Protein AF-A0AAU0MUZ3-F1 (afdb_monomer)

Mean predicted aligned error: 5.18 Å

Foldseek 3Di:
DDDLFDDDDDDDDDDDDDDDDPVVVVVLQVVQVVVCVVPVDGDHSVVCVVRVVVSVCVPDPVNVVVVVVVVVVVVD

Radius of gyration: 15.45 Å; Cα contacts (8 Å, |Δi|>4): 32; chains: 1; bounding box: 42×28×33 Å

Sequence (76 aa):
MTLRLGQLPDRTPVRMSLSVDPELASALSDYAEIYRQTYGHEEKPETLIPAMLESFLGGDAGFKRARRALHASKGD

pLDDT: mean 90.5, std 9.92, range [46.53, 98.12]

Secondary structure (DSSP, 8-state):
---SSPPPPP--PPP------HHHHHHHHHHHHHHHHHHS----HHHHHHHHHHHHHHH-HHHHHHHHHHHHTT--

Solvent-accessible surface area (backbone atoms only — not comparable to full-atom values): 4946 Å² total; per-residue (Å²): 136,84,73,92,70,75,89,83,78,95,76,90,81,82,92,79,89,83,88,75,56,70,69,58,54,50,53,38,49,53,49,25,52,52,45,20,73,73,70,76,48,85,53,57,44,82,72,48,47,62,57,52,50,49,52,49,58,72,65,34,66,65,57,52,53,52,54,52,52,60,56,58,72,70,75,120

Structure (mmCIF, N/CA/C/O backbone):
data_AF-A0AAU0MUZ3-F1
#
_entry.id   AF-A0AAU0MUZ3-F1
#
loop_
_atom_site.group_PDB
_atom_site.id
_atom_site.type_symbol
_atom_site.label_atom_id
_atom_site.label_alt_id
_atom_site.label_comp_id
_atom_site.label_asym_id
_atom_site.label_entity_id
_atom_site.label_seq_id
_atom_site.pdbx_PDB_ins_code
_atom_site.Cartn_x
_atom_site.Cartn_y
_atom_site.Cartn_z
_atom_site.occupancy
_atom_site.B_iso_or_equiv
_atom_site.auth_seq_id
_atom_site.auth_comp_id
_atom_site.auth_asym_id
_atom_site.auth_atom_id
_atom_site.pdbx_PDB_model_num
ATOM 1 N N . MET A 1 1 ? -17.072 7.352 -1.933 1.00 57.31 1 MET A N 1
ATOM 2 C CA . MET A 1 1 ? -15.694 7.390 -2.472 1.00 57.31 1 MET A CA 1
ATOM 3 C C . MET A 1 1 ? -15.281 5.963 -2.797 1.00 57.31 1 MET A C 1
ATOM 5 O O . MET A 1 1 ? -15.610 5.087 -2.014 1.00 57.31 1 MET A O 1
ATOM 9 N N . THR A 1 2 ? -14.634 5.705 -3.934 1.00 78.00 2 THR A N 1
ATOM 10 C CA . THR A 1 2 ? -14.187 4.353 -4.324 1.00 78.00 2 THR A CA 1
ATOM 11 C C . THR A 1 2 ? -12.718 4.155 -3.965 1.00 78.00 2 THR A C 1
ATOM 13 O O . THR A 1 2 ? -11.876 4.937 -4.416 1.00 78.00 2 THR A O 1
ATOM 16 N N . LEU A 1 3 ? -12.400 3.120 -3.183 1.00 85.31 3 LEU A N 1
ATOM 17 C CA . LEU A 1 3 ? -11.015 2.744 -2.900 1.00 85.31 3 LEU A CA 1
ATOM 18 C C . LEU A 1 3 ? -10.324 2.210 -4.161 1.00 85.31 3 LEU A C 1
ATOM 20 O O . LEU A 1 3 ? -10.942 1.586 -5.021 1.00 85.31 3 LEU A O 1
ATOM 24 N N . ARG A 1 4 ? -9.018 2.481 -4.273 1.00 85.38 4 ARG A N 1
ATOM 25 C CA . ARG A 1 4 ? -8.164 1.935 -5.344 1.00 85.38 4 ARG A CA 1
ATOM 26 C C . ARG A 1 4 ? -7.894 0.439 -5.166 1.00 85.38 4 ARG A C 1
ATOM 28 O O . ARG A 1 4 ? -7.583 -0.230 -6.145 1.00 85.38 4 ARG A O 1
ATOM 35 N N . LEU A 1 5 ? -7.984 -0.049 -3.932 1.00 87.94 5 LEU A N 1
ATOM 36 C CA . LEU A 1 5 ? -7.772 -1.439 -3.562 1.00 87.94 5 LEU A CA 1
ATOM 37 C C . LEU A 1 5 ? -9.114 -2.183 -3.553 1.00 87.94 5 LEU A C 1
ATOM 39 O O . LEU A 1 5 ? -10.058 -1.715 -2.925 1.00 87.94 5 LEU A O 1
ATOM 43 N N . GLY A 1 6 ? -9.190 -3.324 -4.241 1.00 84.06 6 GLY A N 1
ATOM 44 C CA . GLY A 1 6 ? -10.325 -4.249 -4.144 1.00 84.06 6 GLY A CA 1
ATOM 45 C C . GLY A 1 6 ? -10.182 -5.224 -2.970 1.00 84.06 6 GLY A C 1
ATOM 46 O O . GLY A 1 6 ? -9.128 -5.287 -2.343 1.00 84.06 6 GLY A O 1
ATOM 47 N N . GLN A 1 7 ? -11.229 -6.005 -2.691 1.00 85.19 7 GLN A N 1
ATOM 48 C CA . GLN A 1 7 ? -11.200 -7.012 -1.625 1.00 85.19 7 GLN A CA 1
ATOM 49 C C . GLN A 1 7 ? -10.076 -8.036 -1.847 1.00 85.19 7 GLN A C 1
ATOM 51 O O . GLN A 1 7 ? -9.839 -8.485 -2.973 1.00 85.19 7 GLN A O 1
ATOM 56 N N . LEU A 1 8 ? -9.375 -8.386 -0.767 1.00 84.38 8 LEU A N 1
ATOM 57 C CA . LEU A 1 8 ? -8.168 -9.205 -0.838 1.00 84.38 8 LEU A CA 1
ATOM 58 C C . LEU A 1 8 ? -8.477 -10.692 -1.083 1.00 84.38 8 LEU A C 1
ATOM 60 O O . LEU A 1 8 ? -9.339 -11.250 -0.405 1.00 84.38 8 LEU A O 1
ATOM 64 N N . PRO A 1 9 ? -7.763 -11.355 -2.012 1.00 81.75 9 PRO A N 1
ATOM 65 C CA . PRO A 1 9 ? -7.786 -12.807 -2.148 1.00 81.75 9 PRO A CA 1
ATOM 66 C C . PRO A 1 9 ? -6.834 -13.480 -1.144 1.00 81.75 9 PRO A C 1
ATOM 68 O O . PRO A 1 9 ? -5.865 -12.872 -0.691 1.00 81.75 9 PRO A O 1
ATOM 71 N N . ASP A 1 10 ? -7.055 -14.765 -0.868 1.00 76.75 10 ASP A N 1
ATOM 72 C CA . ASP A 1 10 ? -6.176 -15.572 -0.010 1.00 76.75 10 ASP A CA 1
ATOM 73 C C . ASP A 1 10 ? -4.840 -15.915 -0.706 1.00 76.75 10 ASP A C 1
ATOM 75 O O . ASP A 1 10 ? -4.819 -16.261 -1.895 1.00 76.75 10 ASP A O 1
ATOM 79 N N . ARG A 1 11 ? -3.712 -15.780 0.009 1.00 79.88 11 ARG A N 1
ATOM 80 C CA . ARG A 1 11 ? -2.335 -15.956 -0.501 1.00 79.88 11 ARG A CA 1
ATOM 81 C C . ARG A 1 11 ? -1.358 -16.361 0.606 1.00 79.88 11 ARG A C 1
ATOM 83 O O . ARG A 1 11 ? -1.485 -15.919 1.740 1.00 79.88 11 ARG A O 1
ATOM 90 N N . THR A 1 12 ? -0.308 -17.117 0.262 1.00 81.75 12 THR A N 1
ATOM 91 C CA . THR A 1 12 ? 0.789 -17.458 1.191 1.00 81.75 12 THR A CA 1
ATOM 92 C C . THR A 1 12 ? 1.792 -16.298 1.322 1.00 81.75 12 THR A C 1
ATOM 94 O O . THR A 1 12 ? 2.463 -15.975 0.339 1.00 81.75 12 THR A O 1
ATOM 97 N N . PRO A 1 13 ? 1.943 -15.671 2.505 1.00 79.31 13 PRO A N 1
ATOM 98 C CA . PRO A 1 13 ? 2.793 -14.495 2.663 1.00 79.31 13 PRO A CA 1
ATOM 99 C C . PRO A 1 13 ? 4.257 -14.853 2.962 1.00 79.31 13 PRO A C 1
ATOM 101 O O . PRO A 1 13 ? 4.553 -15.801 3.691 1.00 79.31 13 PRO A O 1
ATOM 104 N N . VAL A 1 14 ? 5.185 -14.025 2.474 1.00 87.06 14 VAL A N 1
ATOM 105 C CA . VAL A 1 14 ? 6.576 -13.985 2.954 1.00 87.06 14 VAL A CA 1
ATOM 106 C C . VAL A 1 14 ? 6.681 -12.881 4.003 1.00 87.06 14 VAL A C 1
ATOM 108 O O . VAL A 1 14 ? 6.336 -11.733 3.728 1.00 87.06 14 VAL A O 1
ATOM 111 N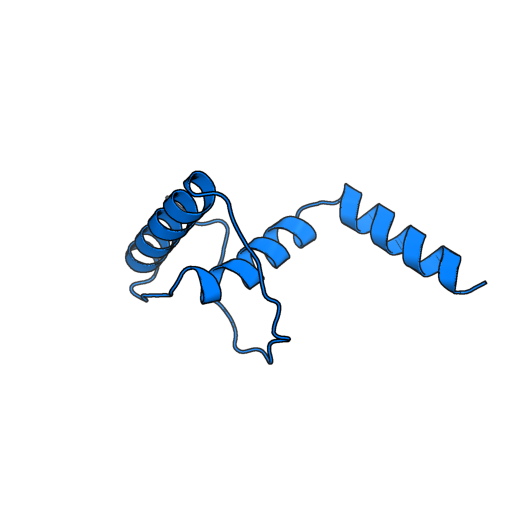 N . ARG A 1 15 ? 7.142 -13.211 5.217 1.00 86.19 15 ARG A N 1
ATOM 112 C CA . ARG A 1 15 ? 7.222 -12.241 6.32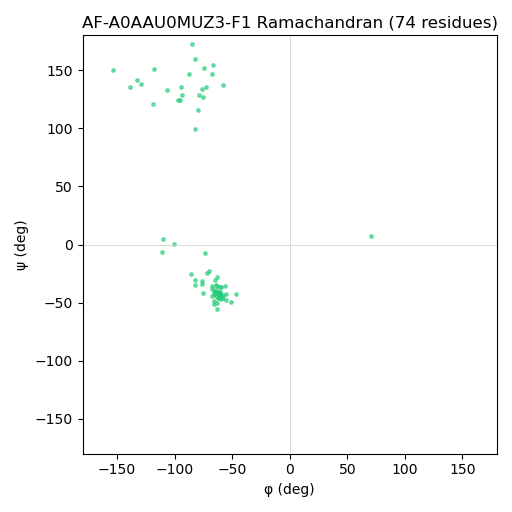0 1.00 86.19 15 ARG A CA 1
ATOM 113 C C . ARG A 1 15 ? 8.394 -11.276 6.115 1.00 86.19 15 ARG A C 1
ATOM 115 O O . ARG A 1 15 ? 9.535 -11.709 5.979 1.00 86.19 15 ARG A O 1
ATOM 122 N N . MET A 1 16 ? 8.106 -9.979 6.169 1.00 87.88 16 MET A N 1
ATOM 123 C CA . MET A 1 16 ? 9.086 -8.892 6.175 1.00 87.88 16 MET A CA 1
ATOM 124 C C . MET A 1 16 ? 8.775 -7.943 7.339 1.00 87.88 16 MET A C 1
ATOM 126 O O . MET A 1 16 ? 7.606 -7.652 7.584 1.00 87.88 16 MET A O 1
ATOM 130 N N . SER A 1 17 ? 9.803 -7.473 8.051 1.00 90.88 17 SER A N 1
ATOM 131 C CA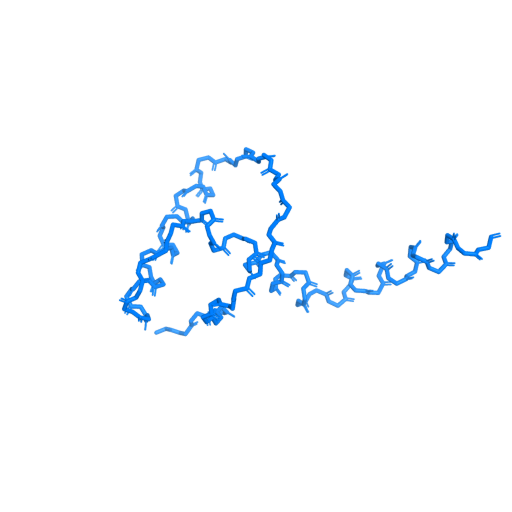 . SER A 1 17 ? 9.662 -6.435 9.083 1.00 90.88 17 SER A CA 1
ATOM 132 C C . SER A 1 17 ? 9.947 -5.060 8.482 1.00 90.88 17 SER A C 1
ATOM 134 O O . SER A 1 17 ? 10.913 -4.897 7.740 1.00 90.88 17 SER A O 1
ATOM 136 N N . LEU A 1 18 ? 9.108 -4.082 8.813 1.00 89.12 18 LEU A N 1
ATOM 137 C CA . LEU A 1 18 ? 9.073 -2.742 8.231 1.00 89.12 18 LEU A CA 1
ATOM 138 C C . LEU A 1 18 ? 8.849 -1.732 9.362 1.00 89.12 18 LEU A C 1
ATOM 14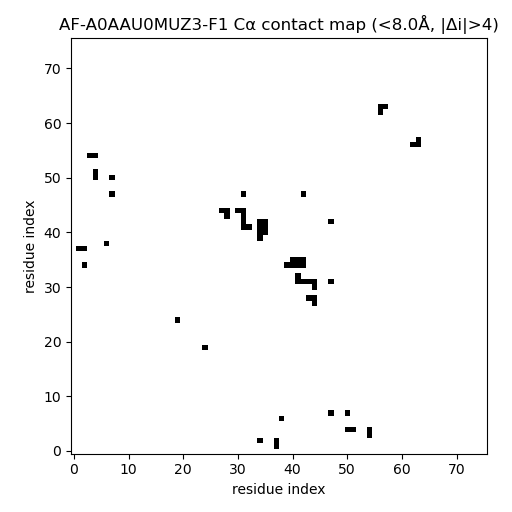0 O O . LEU A 1 18 ? 7.973 -1.942 10.198 1.00 89.12 18 LEU A O 1
ATOM 144 N N . SER A 1 19 ? 9.605 -0.636 9.355 1.00 95.19 19 SER A N 1
ATOM 145 C CA . SER A 1 19 ? 9.330 0.545 10.178 1.00 95.19 19 SER A CA 1
ATOM 146 C C . SER A 1 19 ? 8.791 1.658 9.287 1.00 95.19 19 SER A C 1
ATOM 148 O O . SER A 1 19 ? 9.361 1.925 8.230 1.00 95.19 19 SER A O 1
ATOM 150 N N . VAL A 1 20 ? 7.709 2.305 9.714 1.00 95.06 20 VAL A N 1
ATOM 151 C CA . VAL A 1 20 ? 7.109 3.460 9.033 1.00 95.06 20 VAL A CA 1
ATOM 152 C C . VAL A 1 20 ? 7.147 4.679 9.942 1.00 95.06 20 VAL A C 1
ATOM 154 O O . VAL A 1 20 ? 7.092 4.543 11.166 1.00 95.06 20 VAL A O 1
ATOM 157 N N . ASP A 1 21 ? 7.208 5.864 9.344 1.00 98.12 21 ASP A N 1
ATOM 158 C CA . ASP A 1 21 ? 7.076 7.112 10.088 1.00 98.12 21 ASP A CA 1
ATOM 159 C C . ASP A 1 21 ? 5.658 7.264 10.678 1.00 98.12 21 ASP A C 1
ATOM 161 O O . ASP A 1 21 ? 4.694 6.723 10.119 1.00 98.12 21 ASP A O 1
ATOM 165 N N . PRO A 1 22 ? 5.490 8.026 11.778 1.00 97.94 22 PRO A N 1
ATOM 166 C CA . PRO A 1 22 ? 4.197 8.182 12.449 1.00 97.94 22 PRO A CA 1
ATOM 167 C C . PRO A 1 22 ? 3.073 8.700 11.542 1.00 97.94 22 PRO A C 1
ATOM 169 O O . PRO A 1 22 ? 1.927 8.275 11.675 1.00 97.94 22 PRO A O 1
ATOM 172 N N . GLU A 1 23 ? 3.395 9.588 10.599 1.00 98.12 23 GLU A N 1
ATOM 173 C CA . GLU A 1 23 ? 2.421 10.133 9.647 1.00 98.12 23 GLU A CA 1
ATOM 174 C C . GLU A 1 23 ? 1.855 9.037 8.735 1.00 98.12 23 GLU A C 1
ATOM 176 O O . GLU A 1 23 ? 0.639 8.931 8.562 1.00 98.12 23 GLU A O 1
ATOM 181 N N . LEU A 1 24 ? 2.720 8.154 8.223 1.00 97.62 24 LEU A N 1
ATOM 182 C CA . LEU A 1 24 ? 2.288 7.023 7.408 1.00 97.62 24 LEU A CA 1
ATOM 183 C C . LEU A 1 24 ? 1.490 6.011 8.242 1.00 97.62 24 LEU A C 1
ATOM 185 O O . LEU A 1 24 ? 0.490 5.487 7.758 1.00 97.62 24 LEU A O 1
ATOM 189 N N . ALA A 1 25 ? 1.871 5.770 9.500 1.00 97.25 25 ALA A N 1
ATOM 190 C CA . ALA A 1 25 ? 1.103 4.907 10.401 1.00 97.25 25 ALA A CA 1
ATOM 191 C C . ALA A 1 25 ? -0.329 5.431 10.636 1.00 97.25 25 ALA A C 1
ATOM 193 O O . ALA A 1 25 ? -1.287 4.653 10.602 1.00 97.25 25 ALA A O 1
ATOM 194 N N . SER A 1 26 ? -0.489 6.748 10.817 1.00 98.00 26 SER A N 1
ATOM 195 C CA . SER A 1 26 ? -1.807 7.384 10.936 1.00 98.00 26 SER A CA 1
ATOM 196 C C . SER A 1 26 ? -2.624 7.218 9.655 1.00 98.00 26 SER A C 1
ATOM 198 O O . SER A 1 26 ? -3.744 6.719 9.704 1.00 98.00 26 SER A O 1
ATOM 200 N N . ALA A 1 27 ? -2.041 7.540 8.497 1.00 98.12 27 ALA A N 1
ATOM 201 C CA . ALA A 1 27 ? -2.728 7.429 7.211 1.00 98.12 27 ALA A CA 1
ATOM 202 C C . ALA A 1 27 ? -3.166 5.987 6.892 1.00 98.12 27 ALA A C 1
ATOM 204 O O . ALA A 1 27 ? -4.237 5.760 6.328 1.00 98.12 27 ALA A O 1
ATOM 205 N N . LEU A 1 28 ? -2.355 4.995 7.268 1.00 97.56 28 LEU A N 1
ATOM 206 C CA . LEU A 1 28 ? -2.692 3.580 7.122 1.00 97.56 28 LEU A CA 1
ATOM 207 C C . LEU A 1 28 ? -3.853 3.158 8.035 1.00 97.56 28 LEU A C 1
ATOM 209 O O . LEU A 1 28 ? -4.682 2.343 7.628 1.00 97.56 28 LEU A O 1
ATOM 213 N N . SER A 1 29 ? -3.931 3.729 9.239 1.00 97.12 29 SER A N 1
ATOM 214 C CA . SER A 1 29 ? -5.040 3.500 10.172 1.00 97.12 29 SER A CA 1
ATOM 215 C C . SER A 1 29 ? -6.345 4.090 9.634 1.00 97.12 29 SER A C 1
ATOM 217 O O . SER A 1 29 ? -7.367 3.405 9.609 1.00 97.12 29 SER A O 1
ATOM 219 N N . ASP A 1 30 ? -6.296 5.314 9.102 1.00 97.75 30 ASP A N 1
ATOM 220 C CA . ASP A 1 30 ? -7.449 5.950 8.454 1.00 97.75 30 ASP A CA 1
ATOM 221 C C . ASP A 1 30 ? -7.920 5.143 7.237 1.00 97.75 30 ASP A C 1
ATOM 223 O O . ASP A 1 30 ? -9.119 4.945 7.027 1.00 97.75 30 ASP A O 1
ATOM 227 N N . TYR A 1 31 ? -6.982 4.618 6.443 1.00 97.38 31 TYR A N 1
ATOM 228 C CA . TYR A 1 31 ? -7.315 3.777 5.296 1.00 97.38 31 TYR A CA 1
ATOM 229 C C . TYR A 1 31 ? -8.050 2.500 5.714 1.00 97.38 31 TYR A C 1
ATOM 231 O O . TYR A 1 31 ? -9.031 2.126 5.070 1.00 97.38 31 TYR A O 1
ATOM 239 N N . ALA A 1 32 ? -7.593 1.830 6.775 1.00 97.00 32 ALA A N 1
ATOM 240 C CA . ALA A 1 32 ? -8.238 0.629 7.301 1.00 97.00 32 ALA A CA 1
ATOM 241 C C . ALA A 1 32 ? -9.685 0.905 7.744 1.00 97.00 32 ALA A C 1
ATOM 243 O O . ALA A 1 32 ? -10.596 0.140 7.419 1.00 97.00 32 ALA A O 1
ATOM 244 N N . GLU A 1 33 ? -9.923 2.045 8.392 1.00 97.44 33 GLU A N 1
ATOM 245 C CA . GLU A 1 33 ? -11.268 2.463 8.786 1.00 97.44 33 GLU A CA 1
ATOM 246 C C . GLU A 1 33 ? -12.163 2.748 7.567 1.00 97.44 33 GLU A C 1
ATOM 248 O O . GLU A 1 33 ? -13.303 2.283 7.502 1.00 97.44 33 GLU A O 1
ATOM 253 N N . ILE A 1 34 ? -11.644 3.430 6.541 1.00 97.25 34 ILE A N 1
ATOM 254 C CA . ILE A 1 34 ? -12.386 3.660 5.290 1.00 97.25 34 ILE A CA 1
ATOM 255 C C . ILE A 1 34 ? -12.676 2.333 4.572 1.00 97.25 34 ILE A C 1
ATOM 257 O O . ILE A 1 34 ? -13.769 2.152 4.028 1.00 97.25 34 ILE A O 1
ATOM 261 N N . TYR A 1 35 ? -11.731 1.391 4.571 1.00 96.69 35 TYR A N 1
ATOM 262 C CA . TYR A 1 35 ? -11.918 0.054 4.005 1.00 96.69 35 TYR A CA 1
ATOM 263 C C . TYR A 1 35 ? -13.060 -0.686 4.704 1.00 96.69 35 TYR A C 1
ATOM 265 O O . TYR A 1 35 ? -13.975 -1.172 4.032 1.00 96.69 35 TYR A O 1
ATOM 273 N N . ARG A 1 36 ? -13.078 -0.671 6.041 1.00 96.12 36 ARG A N 1
ATOM 274 C CA . ARG A 1 36 ? -14.165 -1.233 6.850 1.00 96.12 36 ARG A CA 1
ATOM 275 C C . ARG A 1 36 ? -15.511 -0.606 6.519 1.00 96.12 36 ARG A C 1
ATOM 277 O O . ARG A 1 36 ? -16.480 -1.330 6.316 1.00 96.12 36 ARG A O 1
ATOM 284 N N . GLN A 1 37 ? -15.585 0.719 6.419 1.00 96.31 37 GLN A N 1
ATOM 285 C CA . GLN A 1 37 ? -16.821 1.412 6.041 1.00 96.31 37 GLN A CA 1
ATOM 286 C C . GLN A 1 37 ? -17.274 1.071 4.614 1.00 96.31 37 GLN A C 1
ATOM 288 O O . GLN A 1 37 ? -18.471 0.986 4.351 1.00 96.31 37 GLN A O 1
ATOM 293 N N . THR A 1 38 ? -16.327 0.870 3.695 1.00 95.88 38 THR A N 1
ATOM 294 C CA . THR A 1 38 ? -16.609 0.604 2.276 1.00 95.88 38 THR A CA 1
ATOM 295 C C . THR A 1 38 ? -17.095 -0.824 2.042 1.00 95.88 38 THR A C 1
ATOM 297 O O . THR A 1 38 ? -18.017 -1.033 1.257 1.00 95.88 38 THR A O 1
ATOM 300 N N . TYR A 1 39 ? -16.481 -1.804 2.707 1.00 95.38 39 TYR A N 1
ATOM 301 C CA . TYR A 1 39 ? -16.726 -3.226 2.450 1.00 95.38 39 TYR A CA 1
ATOM 302 C C . TYR A 1 39 ? -17.452 -3.949 3.588 1.00 95.38 39 TYR A C 1
ATOM 304 O O . TYR A 1 39 ? -17.809 -5.110 3.430 1.00 95.38 39 TYR A O 1
ATOM 312 N N . GLY A 1 40 ? -17.673 -3.299 4.732 1.00 93.50 40 GLY A N 1
ATOM 313 C CA . GLY A 1 40 ? -18.251 -3.929 5.924 1.00 93.50 40 GLY A CA 1
ATOM 314 C C . GLY A 1 40 ? -17.312 -4.920 6.621 1.00 93.50 40 GLY A C 1
ATOM 315 O O . GLY A 1 40 ? -17.736 -5.606 7.547 1.00 93.50 40 GLY A O 1
ATOM 316 N N . HIS A 1 41 ? -16.049 -4.993 6.192 1.00 90.88 41 HIS A N 1
ATOM 317 C CA . HIS A 1 41 ? -15.040 -5.919 6.698 1.00 90.88 41 HIS A CA 1
ATOM 318 C C . HIS A 1 41 ? -13.870 -5.155 7.303 1.00 90.88 41 HIS A C 1
ATOM 320 O O . HIS A 1 41 ? -13.220 -4.363 6.623 1.00 90.88 41 HIS A O 1
ATOM 326 N N . GLU A 1 42 ? -13.611 -5.393 8.585 1.00 92.50 42 GLU A N 1
ATOM 327 C CA . GLU A 1 42 ? -12.467 -4.816 9.279 1.00 92.50 42 GLU A CA 1
ATOM 328 C C . GLU A 1 42 ? -11.197 -5.584 8.927 1.00 92.50 42 GLU A C 1
ATOM 330 O O . GLU A 1 42 ? -11.145 -6.806 9.047 1.00 92.50 42 GLU A O 1
ATOM 335 N N . GLU A 1 43 ? -10.174 -4.847 8.515 1.00 94.06 43 GLU A N 1
ATOM 336 C CA . GLU A 1 43 ? -8.843 -5.373 8.259 1.00 94.06 43 GLU A CA 1
ATOM 337 C C . GLU A 1 43 ? -7.825 -4.472 8.932 1.00 94.06 43 GLU A C 1
ATOM 339 O O . GLU A 1 43 ? -7.967 -3.248 8.932 1.00 94.06 43 GLU A O 1
ATOM 344 N N . LYS A 1 44 ? -6.775 -5.071 9.491 1.00 93.75 44 LYS A N 1
ATOM 345 C CA . LYS A 1 44 ? -5.682 -4.282 10.051 1.00 93.75 44 LYS A CA 1
ATOM 346 C C . LYS A 1 44 ? -4.822 -3.696 8.928 1.00 93.75 44 LYS A C 1
ATOM 348 O O . LYS A 1 44 ? -4.697 -4.329 7.872 1.00 93.75 44 LYS A O 1
ATOM 353 N N . PRO A 1 45 ? -4.165 -2.544 9.149 1.00 94.50 45 PRO A N 1
ATOM 354 C CA . PRO A 1 45 ? -3.226 -1.978 8.188 1.00 94.50 45 PRO A CA 1
ATOM 355 C C . PRO A 1 45 ? -2.230 -2.991 7.616 1.00 94.50 45 PRO A C 1
ATOM 357 O O . PRO A 1 45 ? -2.018 -3.031 6.408 1.00 94.50 45 PRO A O 1
ATOM 360 N N . GLU A 1 46 ? -1.669 -3.863 8.453 1.00 92.44 46 GLU A N 1
ATOM 361 C CA . GLU A 1 46 ? -0.670 -4.859 8.060 1.00 92.44 46 GLU A CA 1
ATOM 362 C C . GLU A 1 46 ? -1.207 -5.885 7.056 1.00 92.44 46 GLU A C 1
ATOM 364 O O . GLU A 1 46 ? -0.437 -6.391 6.239 1.00 92.44 46 GLU A O 1
ATOM 369 N N . THR A 1 47 ? -2.514 -6.165 7.074 1.00 92.31 47 THR A N 1
ATOM 370 C CA . THR A 1 47 ? -3.162 -7.039 6.086 1.00 92.31 47 THR A CA 1
ATOM 371 C C . THR A 1 47 ? -3.354 -6.319 4.749 1.00 92.31 47 THR A C 1
ATOM 373 O O . THR A 1 47 ? -3.237 -6.930 3.687 1.00 92.31 47 THR A O 1
ATOM 376 N N . LEU A 1 48 ? -3.609 -5.008 4.779 1.00 94.44 48 LEU A N 1
ATOM 377 C CA . LEU A 1 48 ? -3.876 -4.201 3.585 1.00 94.44 48 LEU A CA 1
ATOM 378 C C . LEU A 1 48 ? -2.592 -3.756 2.865 1.00 94.44 48 LEU A C 1
ATOM 380 O O . LEU A 1 48 ? -2.573 -3.689 1.634 1.00 94.44 48 LEU A O 1
ATOM 384 N N . ILE A 1 49 ? -1.514 -3.475 3.609 1.00 94.69 49 ILE A N 1
ATOM 385 C CA . ILE A 1 49 ? -0.236 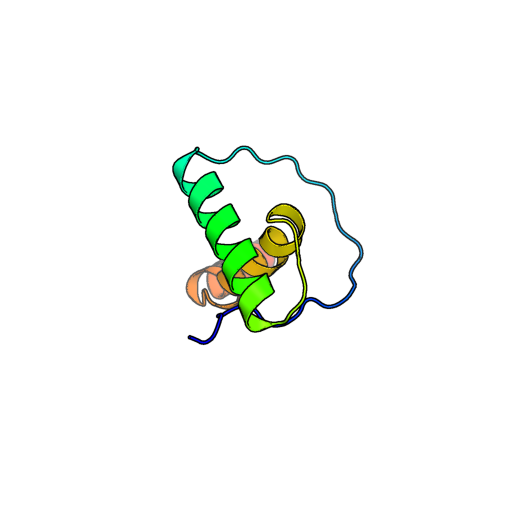-2.959 3.084 1.00 94.69 49 ILE A CA 1
ATOM 386 C C . ILE A 1 49 ? 0.303 -3.787 1.905 1.00 94.69 49 ILE A C 1
ATOM 388 O O . ILE A 1 49 ? 0.616 -3.179 0.878 1.00 94.69 49 ILE A O 1
ATOM 392 N N . PRO A 1 50 ? 0.393 -5.134 1.966 1.00 92.06 50 PRO A N 1
ATOM 393 C CA . PRO A 1 50 ? 0.899 -5.922 0.843 1.00 92.06 50 PRO A CA 1
ATOM 394 C C . PRO A 1 50 ? 0.131 -5.655 -0.453 1.00 92.06 50 PRO A C 1
ATOM 396 O O . PRO A 1 50 ? 0.729 -5.447 -1.507 1.00 92.06 50 PRO A O 1
ATOM 399 N N . ALA A 1 51 ? -1.194 -5.573 -0.373 1.00 93.06 51 ALA A N 1
ATOM 400 C CA . ALA A 1 51 ? -2.032 -5.368 -1.541 1.00 93.06 51 ALA A CA 1
ATOM 401 C C . ALA A 1 51 ? -2.016 -3.915 -2.047 1.00 93.06 51 ALA A C 1
ATOM 403 O O . ALA A 1 51 ? -2.099 -3.677 -3.258 1.00 93.06 51 ALA A O 1
ATOM 404 N N . MET A 1 52 ? -1.842 -2.936 -1.150 1.00 95.19 52 MET A N 1
ATOM 405 C CA . MET A 1 52 ? -1.557 -1.551 -1.540 1.00 95.19 52 MET A CA 1
ATOM 406 C C . MET A 1 52 ? -0.243 -1.462 -2.325 1.00 95.19 52 MET A C 1
ATOM 408 O O . MET A 1 52 ? -0.207 -0.837 -3.385 1.00 95.19 52 MET A O 1
ATOM 412 N N . LEU A 1 53 ? 0.817 -2.123 -1.845 1.00 94.69 53 LEU A N 1
ATOM 413 C CA . LEU A 1 53 ? 2.124 -2.152 -2.507 1.00 94.69 53 LEU A CA 1
ATOM 414 C C . LEU A 1 53 ? 2.057 -2.856 -3.863 1.00 94.69 53 LEU A C 1
ATOM 416 O O . LEU A 1 53 ? 2.611 -2.358 -4.841 1.00 94.69 53 LEU A O 1
ATOM 420 N N . GLU A 1 54 ? 1.340 -3.974 -3.959 1.00 92.75 54 GLU A N 1
ATOM 421 C CA . GLU A 1 54 ? 1.101 -4.641 -5.238 1.00 92.75 54 GLU A CA 1
ATOM 422 C C . GLU A 1 54 ? 0.361 -3.741 -6.229 1.00 92.75 54 GLU A C 1
ATOM 424 O O . GLU A 1 54 ? 0.749 -3.667 -7.395 1.00 92.75 54 GLU A O 1
ATOM 429 N N . SER A 1 55 ? -0.672 -3.031 -5.773 1.00 93.62 55 SER A N 1
ATOM 430 C CA . SER A 1 55 ? -1.432 -2.098 -6.609 1.00 93.62 55 SER A CA 1
ATOM 431 C C . SER A 1 55 ? -0.561 -0.930 -7.072 1.00 93.62 55 SER A C 1
ATOM 433 O O . SER A 1 55 ? -0.616 -0.544 -8.239 1.00 93.62 55 SER A O 1
ATOM 435 N N . PHE A 1 56 ? 0.288 -0.400 -6.189 1.00 95.00 56 PHE A N 1
ATOM 436 C CA . PHE A 1 56 ? 1.237 0.666 -6.503 1.00 95.00 56 PHE A CA 1
ATOM 437 C C . PHE A 1 56 ? 2.274 0.218 -7.546 1.00 95.00 56 PHE A C 1
ATOM 439 O O . PHE A 1 56 ? 2.362 0.805 -8.626 1.00 95.00 56 PHE A O 1
ATOM 446 N N . L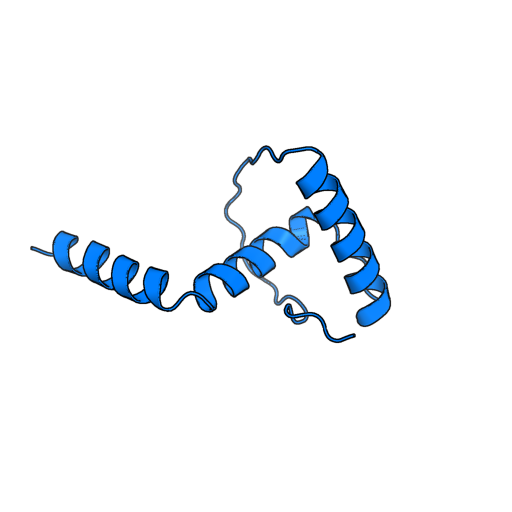EU A 1 57 ? 2.994 -0.878 -7.283 1.00 96.00 57 LEU A N 1
ATOM 447 C CA . LEU A 1 57 ? 3.995 -1.435 -8.203 1.00 96.00 57 LEU A CA 1
ATOM 448 C C . LEU A 1 57 ? 3.361 -1.900 -9.524 1.00 96.00 57 LEU A C 1
ATOM 450 O O . LEU A 1 57 ? 3.949 -1.784 -10.601 1.00 96.00 57 LEU A O 1
ATOM 454 N N . GLY A 1 58 ? 2.142 -2.430 -9.449 1.00 93.94 58 GLY A N 1
ATOM 455 C CA . GLY A 1 58 ? 1.321 -2.809 -10.588 1.00 93.94 58 GLY A CA 1
ATOM 456 C C . GLY A 1 58 ? 0.796 -1.613 -11.385 1.00 93.94 58 GLY A C 1
ATOM 457 O O . GLY A 1 58 ? 0.507 -1.771 -12.569 1.00 93.94 58 GLY A O 1
ATOM 458 N N . GLY A 1 59 ? 0.695 -0.423 -10.800 1.00 94.12 59 GLY A N 1
ATOM 459 C CA . GLY A 1 59 ? 0.315 0.811 -11.492 1.00 94.12 59 GLY A CA 1
ATOM 460 C C . GLY A 1 59 ? 1.491 1.527 -12.161 1.00 94.12 59 GLY A C 1
ATOM 461 O O . GLY A 1 59 ? 1.302 2.223 -13.157 1.00 94.12 59 GLY A O 1
ATOM 462 N N . ASP A 1 60 ? 2.712 1.322 -11.668 1.00 97.06 60 ASP A N 1
ATOM 463 C CA . ASP A 1 60 ? 3.901 2.024 -12.148 1.00 97.06 60 ASP A CA 1
ATOM 464 C C . ASP A 1 60 ? 4.488 1.384 -13.425 1.00 97.06 60 ASP A C 1
ATOM 466 O O . ASP A 1 60 ? 5.225 0.392 -13.414 1.00 97.06 60 ASP A O 1
ATOM 470 N N . ALA A 1 61 ? 4.170 1.977 -14.580 1.00 96.06 61 ALA A N 1
ATOM 471 C CA . ALA A 1 61 ? 4.706 1.548 -15.872 1.00 96.06 61 ALA A CA 1
ATOM 472 C C . ALA A 1 61 ? 6.230 1.737 -15.990 1.00 96.06 61 ALA A C 1
ATOM 474 O O . ALA A 1 61 ? 6.886 0.966 -16.698 1.00 96.06 61 ALA A O 1
ATOM 475 N N . GLY A 1 62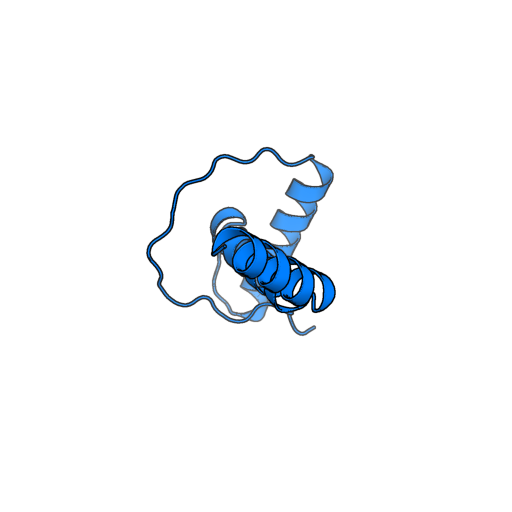 ? 6.793 2.746 -15.319 1.00 97.31 62 GLY A N 1
ATOM 476 C CA . GLY A 1 62 ? 8.233 2.986 -15.267 1.00 97.31 62 GLY A CA 1
ATOM 477 C C . GLY A 1 62 ? 8.941 1.855 -14.531 1.00 97.31 62 GLY A C 1
ATOM 478 O O . GLY A 1 62 ? 9.837 1.225 -15.100 1.00 97.31 62 GLY A O 1
ATOM 479 N N . PHE A 1 63 ? 8.456 1.520 -13.336 1.00 96.81 63 PHE A N 1
ATOM 480 C CA . PHE A 1 63 ? 8.927 0.377 -12.556 1.00 96.81 63 PHE A CA 1
ATOM 481 C C . PHE A 1 63 ? 8.848 -0.928 -13.352 1.00 96.81 63 PHE A C 1
ATOM 483 O O . PHE A 1 63 ? 9.829 -1.667 -13.429 1.00 96.81 63 PHE A O 1
ATOM 490 N N . LYS A 1 64 ? 7.718 -1.205 -14.015 1.00 96.81 64 LYS A N 1
ATOM 491 C CA . LYS A 1 64 ? 7.563 -2.420 -14.834 1.00 96.81 64 LYS A CA 1
ATOM 492 C C . LYS A 1 64 ? 8.614 -2.531 -15.938 1.00 96.81 64 LYS A C 1
ATOM 494 O O . LYS A 1 64 ? 9.149 -3.620 -16.148 1.00 96.81 64 LYS A O 1
ATOM 499 N N . ARG A 1 65 ? 8.907 -1.439 -16.654 1.00 96.44 65 ARG A N 1
ATOM 500 C CA . ARG A 1 65 ? 9.944 -1.427 -17.701 1.00 96.44 65 ARG A CA 1
ATOM 501 C C . ARG A 1 65 ? 11.332 -1.651 -17.107 1.00 96.44 65 ARG A C 1
ATOM 503 O O . ARG A 1 65 ? 12.049 -2.529 -17.581 1.00 96.44 65 ARG A O 1
ATOM 510 N N . ALA A 1 66 ? 11.675 -0.921 -16.046 1.00 97.06 66 ALA A N 1
ATOM 511 C CA . ALA A 1 66 ? 12.963 -1.050 -15.368 1.00 97.06 66 ALA A CA 1
ATOM 512 C C . ALA A 1 66 ? 13.185 -2.469 -14.817 1.00 97.06 66 ALA A C 1
ATOM 514 O O . ALA A 1 66 ? 14.239 -3.062 -15.032 1.00 97.06 66 ALA A O 1
ATOM 515 N N . ARG A 1 67 ? 12.164 -3.065 -14.188 1.00 95.19 67 ARG A N 1
ATOM 516 C CA . ARG A 1 67 ? 12.218 -4.437 -13.665 1.00 95.19 67 ARG A CA 1
ATOM 517 C C . ARG A 1 67 ? 12.448 -5.474 -14.766 1.00 95.19 67 ARG A C 1
ATOM 519 O O . ARG A 1 67 ? 13.221 -6.403 -14.561 1.00 95.19 67 ARG A O 1
ATOM 526 N N . ARG A 1 68 ? 11.808 -5.327 -15.934 1.00 94.62 68 ARG A N 1
ATOM 527 C CA . ARG A 1 68 ? 12.059 -6.210 -17.090 1.00 94.62 68 ARG A CA 1
ATO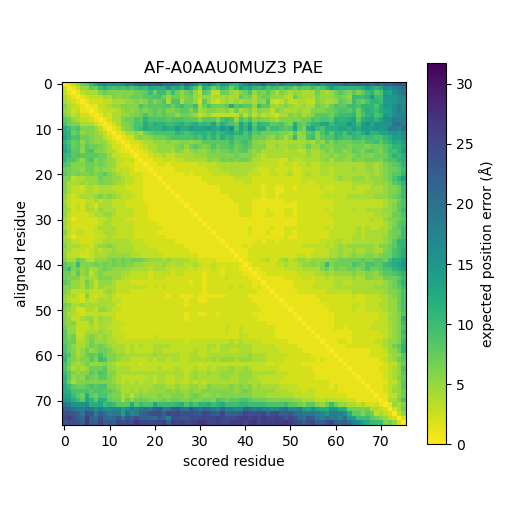M 528 C C . ARG A 1 68 ? 13.506 -6.103 -17.570 1.00 94.62 68 ARG A C 1
ATOM 530 O O . ARG A 1 68 ? 14.137 -7.133 -17.774 1.00 94.62 68 ARG A O 1
ATOM 537 N N . ALA A 1 69 ? 14.027 -4.882 -17.700 1.00 95.31 69 ALA A N 1
ATOM 538 C CA . ALA A 1 69 ? 15.411 -4.650 -18.112 1.00 95.31 69 ALA A CA 1
ATOM 539 C C . ALA A 1 69 ? 16.421 -5.263 -17.122 1.00 95.31 69 ALA A C 1
ATOM 541 O O . ALA A 1 69 ? 17.348 -5.944 -17.547 1.00 95.31 69 ALA A O 1
ATOM 542 N N . LEU A 1 70 ? 16.186 -5.106 -15.813 1.00 95.50 70 LEU A N 1
ATOM 543 C CA . LEU A 1 70 ? 17.027 -5.671 -14.750 1.00 95.50 70 LEU A CA 1
ATOM 544 C C . LEU A 1 70 ? 17.132 -7.205 -14.807 1.00 95.50 70 LEU A C 1
ATOM 546 O O . LEU A 1 70 ? 18.174 -7.768 -14.484 1.00 95.50 70 LEU A O 1
ATOM 550 N N . HIS A 1 71 ? 16.049 -7.893 -15.173 1.00 92.69 71 HIS A N 1
ATOM 551 C CA . HIS A 1 71 ? 16.057 -9.352 -15.303 1.00 92.69 71 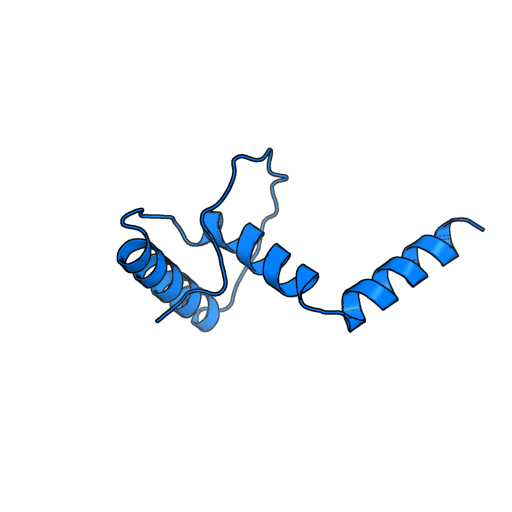HIS A CA 1
ATOM 552 C C . HIS A 1 71 ? 16.619 -9.826 -16.647 1.00 92.69 71 HIS A C 1
ATOM 554 O O . HIS A 1 71 ? 17.227 -10.890 -16.684 1.00 92.69 71 HIS A O 1
ATOM 560 N N . ALA A 1 72 ? 16.462 -9.045 -17.720 1.00 85.38 72 ALA A N 1
ATOM 561 C CA . ALA A 1 72 ? 17.067 -9.346 -19.016 1.00 85.38 72 ALA A CA 1
ATOM 562 C C . ALA A 1 72 ? 18.603 -9.281 -18.956 1.00 85.38 72 ALA A C 1
ATOM 564 O O . ALA A 1 72 ? 19.264 -10.168 -19.476 1.00 85.38 72 ALA A O 1
ATOM 565 N N . SER A 1 73 ? 19.172 -8.302 -18.243 1.00 71.50 73 SER A N 1
ATOM 566 C CA . SER A 1 73 ? 20.630 -8.159 -18.089 1.00 71.50 73 SER A CA 1
ATOM 567 C C . SER A 1 73 ? 21.278 -9.185 -17.154 1.00 71.50 73 SER A C 1
ATOM 569 O O . SER A 1 73 ? 22.489 -9.168 -16.980 1.00 71.50 73 SER A O 1
ATOM 571 N N . LYS A 1 74 ? 20.483 -10.008 -16.462 1.00 66.06 74 LYS A N 1
ATOM 572 C CA . LYS A 1 74 ? 20.964 -11.014 -15.501 1.00 66.06 74 LYS A CA 1
ATOM 573 C C . LYS A 1 74 ? 20.998 -12.427 -16.104 1.00 66.06 74 LYS A C 1
ATOM 575 O O . LYS A 1 74 ? 21.296 -13.373 -15.381 1.00 66.06 74 LYS A O 1
ATOM 580 N N . GLY A 1 75 ? 20.610 -12.558 -17.377 1.00 58.72 75 GLY A N 1
ATOM 581 C CA . GLY A 1 75 ? 20.550 -13.811 -18.133 1.00 58.72 75 GLY A CA 1
ATOM 582 C C . GLY A 1 75 ? 21.593 -13.951 -19.250 1.00 58.72 75 GLY A C 1
ATOM 583 O O . GLY A 1 75 ? 21.521 -14.949 -19.960 1.00 58.72 75 GLY A O 1
ATOM 584 N N . ASP A 1 76 ? 22.520 -12.993 -19.381 1.00 46.53 76 ASP A N 1
ATOM 585 C CA . ASP A 1 76 ? 23.780 -13.097 -20.145 1.00 46.53 76 ASP A CA 1
ATOM 586 C C . ASP A 1 76 ? 24.947 -13.369 -19.177 1.00 46.53 76 ASP A C 1
ATOM 588 O O . ASP A 1 76 ? 25.902 -14.075 -19.573 1.00 46.53 76 ASP A O 1
#